Protein AF-A0A0G0M7L3-F1 (afdb_monomer_lite)

Secondary structure (DSSP, 8-state):
-TTHHHHHHTT-------TTSHHHH--SEEEEEE-S-GGG--TTT--SHHHHHH-SEEEEEEEEETTEEEEEEEES-S--

Organism: NCBI:txid1618549

Radius of gyration: 13.05 Å; chains: 1; bounding box: 30×34×30 Å

Structure (mmCIF, N/CA/C/O backbone):
data_AF-A0A0G0M7L3-F1
#
_entry.id   AF-A0A0G0M7L3-F1
#
loop_
_atom_site.group_PDB
_atom_site.id
_atom_site.type_symbol
_atom_site.label_atom_id
_atom_site.label_alt_id
_atom_site.label_comp_id
_atom_site.label_asym_id
_atom_site.label_entity_id
_atom_site.label_seq_id
_atom_site.pdbx_PDB_ins_code
_atom_site.Cartn_x
_atom_site.Cartn_y
_atom_site.Cartn_z
_atom_site.occupancy
_atom_site.B_iso_or_equiv
_atom_site.auth_seq_id
_atom_site.auth_comp_id
_atom_site.auth_asym_id
_atom_site.auth_atom_id
_atom_site.pdbx_PDB_model_num
ATOM 1 N N . ASP A 1 1 ? 4.923 -9.315 1.176 1.00 70.56 1 ASP A N 1
ATOM 2 C CA . ASP A 1 1 ? 5.461 -10.325 0.244 1.00 70.56 1 ASP A CA 1
ATOM 3 C C . ASP A 1 1 ? 4.568 -11.562 0.018 1.00 70.56 1 ASP A C 1
ATOM 5 O O . ASP A 1 1 ? 4.856 -12.356 -0.865 1.00 70.56 1 ASP A O 1
ATOM 9 N N . GLY A 1 2 ? 3.455 -11.754 0.748 1.00 80.69 2 GLY A N 1
ATOM 10 C CA . GLY A 1 2 ? 2.681 -13.015 0.693 1.00 80.69 2 GLY A CA 1
ATOM 11 C C . GLY A 1 2 ? 2.088 -13.408 -0.673 1.00 80.69 2 GLY A C 1
ATOM 12 O O . GLY A 1 2 ? 1.904 -14.590 -0.934 1.00 80.69 2 GLY A O 1
ATOM 13 N N . TYR A 1 3 ? 1.838 -12.444 -1.564 1.00 87.75 3 TYR A N 1
ATOM 14 C CA . TYR A 1 3 ? 1.202 -12.678 -2.872 1.00 87.75 3 TYR A CA 1
ATOM 15 C C . TYR A 1 3 ? 2.182 -12.697 -4.051 1.00 87.75 3 TYR A C 1
ATOM 17 O O . TYR A 1 3 ? 1.780 -12.942 -5.188 1.00 87.75 3 TYR A O 1
ATOM 25 N N . ARG A 1 4 ? 3.473 -12.457 -3.794 1.00 89.12 4 ARG A N 1
ATOM 26 C CA . ARG A 1 4 ? 4.491 -12.320 -4.839 1.00 89.12 4 ARG A CA 1
ATOM 27 C C . ARG A 1 4 ? 4.580 -13.549 -5.741 1.00 89.12 4 ARG A C 1
ATOM 29 O O . ARG A 1 4 ? 4.584 -13.394 -6.956 1.00 89.12 4 ARG A O 1
ATOM 36 N N . TYR A 1 5 ? 4.587 -14.746 -5.152 1.00 90.94 5 TYR A N 1
ATOM 37 C CA . TYR A 1 5 ? 4.682 -16.006 -5.895 1.00 90.94 5 TYR A CA 1
ATOM 38 C C . TYR A 1 5 ? 3.610 -16.118 -6.992 1.00 90.94 5 TYR A C 1
ATOM 40 O O . TYR A 1 5 ? 3.920 -16.428 -8.138 1.00 90.94 5 TYR A O 1
ATOM 48 N N . PHE A 1 6 ? 2.351 -15.814 -6.664 1.00 92.94 6 PHE A N 1
ATOM 49 C CA . PHE A 1 6 ? 1.247 -15.903 -7.623 1.00 92.94 6 PHE A CA 1
ATOM 50 C C . PHE A 1 6 ? 1.359 -14.858 -8.734 1.00 92.94 6 PHE A C 1
ATOM 52 O O . PHE A 1 6 ? 1.110 -15.174 -9.894 1.00 92.94 6 PHE A O 1
ATOM 59 N N . LEU A 1 7 ? 1.783 -13.637 -8.395 1.00 91.62 7 LEU A N 1
ATOM 60 C CA . LEU A 1 7 ? 2.015 -12.577 -9.375 1.00 91.62 7 LEU A CA 1
ATOM 61 C C . LEU A 1 7 ? 3.116 -12.968 -10.369 1.00 91.62 7 LEU A C 1
ATOM 63 O O . LEU A 1 7 ? 2.932 -12.810 -11.574 1.00 91.62 7 LEU A O 1
ATOM 67 N N . GLU A 1 8 ? 4.222 -13.530 -9.882 1.00 93.06 8 GLU A N 1
ATOM 68 C CA . GLU A 1 8 ? 5.323 -13.998 -10.730 1.00 93.06 8 GLU A CA 1
ATOM 69 C C . GLU A 1 8 ? 4.891 -15.164 -11.634 1.00 93.06 8 GLU A C 1
ATOM 71 O O . GLU A 1 8 ? 5.185 -15.151 -12.829 1.00 93.06 8 GLU A O 1
ATOM 76 N N . VAL A 1 9 ? 4.128 -16.135 -11.111 1.00 94.50 9 VAL A N 1
ATOM 77 C CA . VAL A 1 9 ? 3.568 -17.247 -11.908 1.00 94.50 9 VAL A CA 1
ATOM 78 C C . VAL A 1 9 ? 2.611 -16.746 -12.995 1.00 94.50 9 VAL A C 1
ATOM 80 O O . VAL A 1 9 ? 2.569 -17.311 -14.087 1.00 94.50 9 VAL A O 1
ATOM 83 N N . TRP A 1 10 ? 1.871 -15.668 -12.739 1.00 95.62 10 TRP A N 1
ATOM 84 C CA . TRP A 1 10 ? 1.012 -15.013 -13.732 1.00 95.62 10 TRP A CA 1
ATOM 85 C C . TRP A 1 10 ? 1.769 -14.098 -14.706 1.00 95.62 10 TRP A C 1
ATOM 87 O O . TRP A 1 10 ? 1.147 -13.437 -15.536 1.00 95.62 10 TRP A O 1
ATOM 97 N N . GLY A 1 11 ? 3.102 -14.063 -14.639 1.00 94.94 11 GLY A N 1
ATOM 98 C CA . GLY A 1 11 ? 3.946 -13.283 -15.541 1.00 94.94 11 GLY A CA 1
ATOM 99 C C . GLY A 1 11 ? 4.031 -11.797 -15.193 1.00 94.94 11 GLY A C 1
ATOM 100 O O . GLY A 1 11 ? 4.527 -11.010 -16.001 1.00 94.94 11 GLY A O 1
ATOM 101 N N . ALA A 1 12 ? 3.570 -11.387 -14.009 1.00 91.12 12 ALA A N 1
ATOM 102 C CA . ALA A 1 12 ? 3.745 -10.020 -13.549 1.00 91.12 12 ALA A CA 1
ATOM 103 C C . ALA A 1 12 ? 5.199 -9.779 -13.127 1.00 91.12 12 ALA A C 1
ATOM 105 O O . ALA A 1 12 ? 5.833 -10.601 -12.462 1.00 91.12 12 ALA A O 1
ATOM 106 N N . LYS A 1 13 ? 5.722 -8.601 -13.469 1.00 88.62 13 LYS A N 1
ATOM 107 C CA . LYS A 1 13 ? 7.024 -8.147 -12.985 1.00 88.62 13 LYS A CA 1
ATOM 108 C C . LYS A 1 13 ? 6.845 -7.496 -11.615 1.00 88.62 13 LYS A C 1
ATOM 110 O O . LYS A 1 13 ? 6.339 -6.381 -11.524 1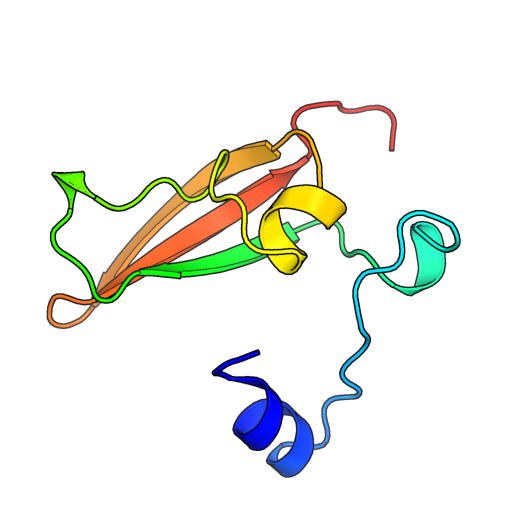.00 88.62 13 LYS A O 1
ATOM 115 N N . VAL A 1 14 ? 7.233 -8.210 -10.561 1.00 88.56 14 VAL A N 1
ATOM 116 C CA . VAL A 1 14 ? 7.141 -7.727 -9.178 1.00 88.56 14 VAL A CA 1
ATOM 117 C C . VAL A 1 14 ? 8.394 -6.929 -8.827 1.00 88.56 14 VAL A C 1
ATOM 119 O O . VAL A 1 14 ? 9.515 -7.388 -9.042 1.00 88.56 14 VAL A O 1
ATOM 122 N N . TYR A 1 15 ? 8.198 -5.735 -8.275 1.00 87.81 15 TYR A N 1
ATOM 123 C CA .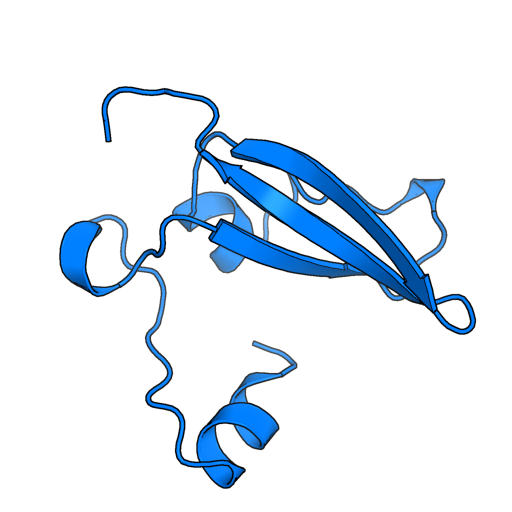 TYR A 1 15 ? 9.268 -4.876 -7.778 1.00 87.81 15 TYR A CA 1
ATOM 124 C C . TYR A 1 15 ? 9.184 -4.767 -6.257 1.00 87.81 15 TYR A C 1
ATOM 126 O O . TYR A 1 15 ? 8.098 -4.817 -5.682 1.00 87.81 15 TYR A O 1
ATOM 134 N N . HIS A 1 16 ? 10.332 -4.588 -5.608 1.00 88.38 16 HIS A N 1
ATOM 135 C CA . HIS A 1 16 ? 10.365 -4.168 -4.212 1.00 88.38 16 HIS A CA 1
ATOM 136 C C . HIS A 1 16 ? 10.228 -2.650 -4.145 1.00 88.38 16 HIS A C 1
ATOM 138 O O . HIS A 1 16 ? 10.936 -1.945 -4.860 1.00 88.38 16 HIS A O 1
ATOM 144 N N . ALA A 1 17 ? 9.333 -2.165 -3.282 1.00 87.81 17 ALA A N 1
ATOM 145 C CA . ALA A 1 17 ? 9.153 -0.739 -3.051 1.00 87.81 17 ALA A CA 1
ATOM 146 C C . ALA A 1 17 ? 10.452 -0.128 -2.507 1.00 87.81 17 ALA A C 1
ATOM 148 O O . ALA A 1 17 ? 10.891 -0.487 -1.412 1.00 87.81 17 ALA A O 1
ATOM 149 N N . ASP A 1 18 ? 11.037 0.796 -3.265 1.00 89.50 18 ASP A N 1
ATOM 150 C CA . ASP A 1 18 ? 12.278 1.489 -2.939 1.00 89.50 18 ASP A CA 1
ATOM 151 C C . ASP A 1 18 ? 12.021 2.997 -2.847 1.00 89.50 18 ASP A C 1
ATOM 153 O O . ASP A 1 18 ? 11.668 3.665 -3.821 1.00 89.50 18 ASP A O 1
ATOM 157 N N . VAL A 1 19 ? 12.220 3.548 -1.649 1.00 86.25 19 VAL A N 1
ATOM 158 C CA . VAL A 1 19 ? 12.024 4.976 -1.370 1.00 86.25 19 VAL A CA 1
ATOM 159 C C . VAL A 1 19 ? 13.031 5.877 -2.085 1.00 86.25 19 VAL A C 1
ATOM 161 O O . VAL A 1 19 ? 12.778 7.075 -2.198 1.00 86.25 19 VAL A O 1
ATOM 164 N N . TRP A 1 20 ? 14.144 5.332 -2.577 1.00 89.81 20 TRP A N 1
ATOM 165 C CA . TRP A 1 20 ? 15.129 6.063 -3.376 1.00 89.81 20 TRP A CA 1
ATOM 166 C C . TRP A 1 20 ? 14.815 6.026 -4.873 1.00 89.81 20 TRP A C 1
ATOM 168 O O . TRP A 1 20 ? 15.318 6.860 -5.620 1.00 89.81 20 TRP A O 1
ATOM 178 N N . ASN A 1 21 ? 13.952 5.104 -5.309 1.00 92.00 21 ASN A N 1
ATOM 179 C CA . ASN A 1 21 ? 13.517 4.959 -6.695 1.00 92.00 21 ASN A CA 1
ATOM 180 C C . ASN A 1 21 ? 11.987 4.882 -6.785 1.00 92.00 21 ASN A C 1
ATOM 182 O O . ASN A 1 21 ? 11.393 3.922 -7.290 1.00 92.00 21 ASN A O 1
ATOM 186 N N . LYS A 1 22 ? 11.347 5.914 -6.234 1.00 89.19 22 LYS A N 1
ATOM 187 C CA . LYS A 1 22 ? 9.897 5.981 -6.046 1.00 89.19 22 LYS A CA 1
ATOM 188 C C . LYS A 1 22 ? 9.120 5.875 -7.355 1.00 89.19 22 LYS A C 1
ATOM 190 O O . LYS A 1 22 ? 8.137 5.147 -7.401 1.00 89.19 22 LYS A O 1
ATOM 195 N N . GLU A 1 23 ? 9.565 6.568 -8.400 1.00 88.56 23 GLU A N 1
ATOM 196 C CA . GLU A 1 23 ? 8.880 6.621 -9.702 1.00 88.56 23 GLU A CA 1
ATOM 197 C C . GLU A 1 23 ? 8.850 5.262 -10.412 1.00 88.56 23 GLU A C 1
ATOM 199 O O . GLU A 1 23 ? 7.884 4.943 -11.099 1.00 88.56 23 GLU A O 1
ATOM 204 N N . ALA A 1 24 ? 9.888 4.438 -10.236 1.00 90.69 24 ALA A N 1
ATOM 205 C CA . ALA A 1 24 ? 9.971 3.146 -10.912 1.00 90.69 24 ALA A CA 1
ATOM 206 C C . ALA A 1 24 ? 9.410 1.978 -10.088 1.00 90.69 24 ALA A C 1
ATOM 208 O O . ALA A 1 24 ? 9.080 0.940 -10.6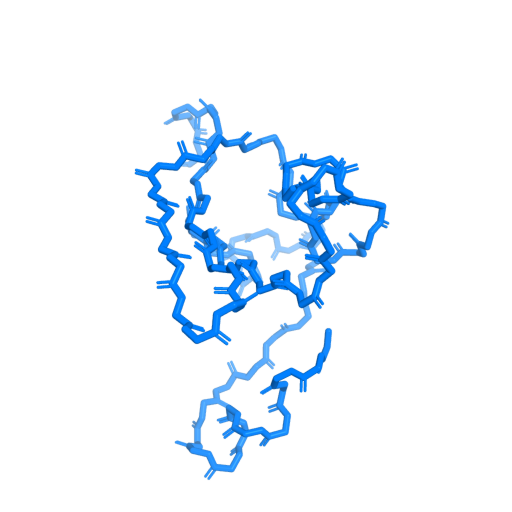61 1.00 90.69 24 ALA A O 1
ATOM 209 N N . THR A 1 25 ? 9.358 2.101 -8.756 1.00 92.31 25 THR A N 1
ATOM 210 C CA . THR A 1 25 ? 9.096 0.953 -7.866 1.00 92.31 25 THR A CA 1
ATOM 211 C C . THR A 1 25 ? 7.865 1.091 -6.975 1.00 92.31 25 THR A C 1
ATOM 213 O O . THR A 1 25 ? 7.437 0.096 -6.389 1.00 92.31 25 THR A O 1
ATOM 216 N N . ILE A 1 26 ? 7.274 2.283 -6.869 1.00 92.38 26 ILE A N 1
ATOM 217 C CA . ILE A 1 26 ? 6.099 2.540 -6.032 1.00 92.38 26 ILE A CA 1
ATOM 218 C C . ILE A 1 26 ? 4.973 3.067 -6.923 1.00 92.38 26 ILE A C 1
ATOM 220 O O . ILE A 1 26 ? 5.113 4.106 -7.559 1.00 92.38 26 ILE A O 1
ATOM 224 N N . SER A 1 27 ? 3.851 2.354 -6.943 1.00 92.12 27 SER A N 1
ATOM 225 C CA . SER A 1 27 ? 2.661 2.690 -7.729 1.00 92.12 27 SER A CA 1
ATOM 226 C C . SER A 1 27 ? 1.828 3.830 -7.126 1.00 92.12 27 SER A C 1
ATOM 228 O O . SER A 1 27 ? 2.033 4.241 -5.985 1.00 92.12 27 SER A O 1
ATOM 230 N N . GLU A 1 28 ? 0.816 4.285 -7.870 1.00 92.94 28 GLU A N 1
ATOM 231 C CA . GLU A 1 28 ? -0.184 5.265 -7.401 1.00 92.94 28 GLU A CA 1
ATOM 232 C C . GLU A 1 28 ? -1.222 4.684 -6.430 1.00 92.94 28 GLU A C 1
ATOM 234 O O . GLU A 1 28 ? -1.914 5.409 -5.718 1.00 92.94 28 GLU A O 1
ATOM 239 N N . GLN A 1 29 ? -1.336 3.357 -6.393 1.00 94.62 29 GLN A N 1
ATOM 240 C CA . GLN A 1 29 ? -2.262 2.642 -5.520 1.00 94.62 29 GLN A CA 1
ATOM 241 C C . GLN A 1 29 ? -1.578 1.456 -4.847 1.00 94.62 29 GLN A C 1
ATOM 243 O O . GLN A 1 29 ? -0.707 0.823 -5.451 1.00 94.62 29 GLN A O 1
ATOM 248 N N . LEU A 1 30 ? -2.019 1.120 -3.636 1.00 94.94 30 LEU A N 1
ATOM 249 C CA . LEU A 1 30 ? -1.601 -0.073 -2.903 1.00 94.94 30 LEU A CA 1
ATOM 250 C C . LEU A 1 30 ? -2.825 -0.902 -2.518 1.00 94.94 30 LEU A C 1
ATOM 252 O O . LEU A 1 30 ? -3.788 -0.381 -1.957 1.00 94.94 30 LEU A O 1
ATOM 256 N N . PHE A 1 31 ? -2.767 -2.203 -2.795 1.00 95.38 31 PHE A N 1
ATOM 257 C CA . PHE A 1 31 ? -3.745 -3.164 -2.299 1.00 95.38 31 PHE A CA 1
ATOM 258 C C . PHE A 1 31 ? -3.202 -3.854 -1.051 1.00 95.38 31 PHE A C 1
ATOM 260 O O . PHE A 1 31 ? -2.128 -4.455 -1.091 1.00 95.38 31 PHE A O 1
ATOM 267 N N . VAL A 1 32 ? -3.954 -3.780 0.047 1.00 95.81 32 VAL A N 1
ATOM 268 C CA . VAL A 1 32 ? -3.604 -4.424 1.318 1.00 95.81 32 VAL A CA 1
ATOM 269 C C . VAL A 1 32 ? -4.638 -5.492 1.628 1.00 95.81 32 VAL A C 1
ATOM 271 O O . VAL A 1 32 ? -5.826 -5.195 1.739 1.00 95.81 32 VAL A O 1
ATOM 274 N N . VAL A 1 33 ? -4.180 -6.731 1.784 1.00 95.25 33 VAL A N 1
ATOM 275 C CA . VAL A 1 33 ? -5.015 -7.845 2.240 1.00 95.25 33 VAL A CA 1
ATOM 276 C C . VAL A 1 33 ? -4.796 -8.040 3.736 1.00 95.25 33 VAL A C 1
ATOM 278 O O . VAL A 1 33 ? -3.662 -8.229 4.177 1.00 95.25 33 VAL A O 1
ATOM 281 N N . CYS A 1 34 ? -5.874 -7.992 4.513 1.00 94.44 34 CYS A N 1
ATOM 282 C CA . CYS A 1 34 ? -5.879 -8.258 5.943 1.00 94.44 34 CYS A CA 1
ATOM 283 C C . CYS A 1 34 ? -6.712 -9.510 6.240 1.00 94.44 34 CYS A C 1
ATOM 285 O O . CYS A 1 34 ? -7.920 -9.546 6.012 1.00 94.44 34 CYS A O 1
ATOM 287 N N . GLU A 1 35 ? -6.045 -10.529 6.774 1.00 93.12 35 GLU A N 1
ATOM 288 C CA . GLU A 1 35 ? -6.631 -11.827 7.151 1.00 93.12 35 GLU A CA 1
ATOM 289 C C . GLU A 1 35 ? -6.845 -11.937 8.674 1.00 93.12 35 GLU A C 1
ATOM 291 O O . GLU A 1 35 ? -7.089 -13.014 9.213 1.00 93.12 35 GLU A O 1
ATOM 296 N N . ARG A 1 36 ? -6.700 -10.816 9.387 1.00 92.69 36 ARG A N 1
ATOM 297 C CA . ARG A 1 36 ? -6.875 -10.701 10.839 1.00 92.69 36 ARG A CA 1
ATOM 298 C C . ARG A 1 36 ? -8.259 -10.140 11.174 1.00 92.69 36 ARG A C 1
ATOM 300 O O . ARG A 1 36 ? -8.922 -9.607 10.281 1.00 92.69 36 ARG A O 1
ATOM 307 N N . PRO A 1 37 ? -8.695 -10.213 12.447 1.00 93.19 37 PRO A N 1
ATOM 308 C CA . PRO A 1 37 ? -9.888 -9.506 12.890 1.00 93.19 37 PRO A CA 1
ATOM 309 C C . PRO A 1 37 ? -9.857 -8.031 12.488 1.00 93.19 37 PRO A C 1
ATOM 311 O O . PRO A 1 37 ? -8.812 -7.384 12.526 1.00 93.19 37 PRO A O 1
ATOM 314 N N . GLU A 1 38 ? -11.028 -7.493 12.153 1.00 90.44 38 GLU A N 1
ATOM 315 C CA . GLU A 1 38 ? -11.205 -6.130 11.642 1.00 90.44 38 GLU A CA 1
ATOM 316 C C . GLU A 1 38 ? -10.484 -5.071 12.486 1.00 90.44 38 GLU A C 1
ATOM 318 O O . GLU A 1 38 ? -9.843 -4.181 11.926 1.00 90.44 38 GLU A O 1
ATOM 323 N N . ALA A 1 39 ? -10.570 -5.200 13.811 1.00 92.25 39 ALA A N 1
ATOM 324 C CA . ALA A 1 39 ? -9.994 -4.269 14.774 1.00 92.25 39 ALA A CA 1
ATOM 325 C C . ALA A 1 39 ? -8.454 -4.224 14.767 1.00 92.25 39 ALA A C 1
ATOM 327 O O . ALA A 1 39 ? -7.879 -3.288 15.314 1.00 92.25 39 ALA A O 1
ATOM 328 N N . GLU A 1 40 ? -7.789 -5.209 14.158 1.00 94.06 40 GLU A N 1
ATOM 329 C CA . GLU A 1 40 ? -6.326 -5.292 14.055 1.00 94.06 40 GLU A CA 1
ATOM 330 C C . GLU A 1 40 ? -5.797 -4.860 12.678 1.00 94.06 40 GLU A C 1
ATOM 332 O O . GLU A 1 40 ? -4.585 -4.824 12.455 1.00 94.06 40 GLU A O 1
ATOM 337 N N . CYS A 1 41 ? -6.684 -4.559 11.727 1.00 94.31 41 CYS A N 1
ATOM 338 C CA . CYS A 1 41 ? -6.288 -4.138 10.391 1.00 94.31 41 CYS A CA 1
ATOM 339 C C . CYS A 1 41 ? -5.949 -2.642 10.383 1.00 94.31 41 CYS A C 1
ATOM 341 O O . CYS A 1 41 ? -6.829 -1.790 10.499 1.00 94.31 41 CYS A O 1
ATOM 343 N N . HIS A 1 42 ? -4.672 -2.317 10.171 1.00 95.94 42 HIS A N 1
ATOM 344 C CA . HIS A 1 42 ? -4.177 -0.939 10.094 1.00 95.94 42 HIS A CA 1
ATOM 345 C C . HIS A 1 42 ? -3.534 -0.648 8.729 1.00 95.94 42 HIS A C 1
ATOM 347 O O . HIS A 1 42 ? -2.327 -0.426 8.649 1.00 95.94 42 HIS A O 1
ATOM 353 N N . PRO A 1 43 ? -4.305 -0.649 7.625 1.00 96.25 43 PRO A N 1
ATOM 354 C CA . PRO A 1 43 ? -3.743 -0.686 6.274 1.00 96.25 43 PRO A CA 1
ATOM 355 C C . PRO A 1 43 ? -2.908 0.552 5.909 1.00 96.25 43 PRO A C 1
ATOM 357 O O . PRO A 1 43 ? -2.044 0.453 5.049 1.00 96.25 43 PRO A O 1
ATOM 360 N N . THR A 1 44 ? -3.122 1.695 6.567 1.00 96.94 44 THR A N 1
ATOM 361 C CA . THR A 1 44 ? -2.391 2.952 6.316 1.00 96.94 44 THR A CA 1
ATOM 362 C C . THR A 1 44 ? -1.234 3.205 7.287 1.00 96.94 44 THR A C 1
ATOM 364 O O . THR A 1 44 ? -0.518 4.188 7.123 1.00 96.94 44 THR A O 1
ATOM 367 N N . SER A 1 45 ? -1.065 2.382 8.327 1.00 95.69 45 SER A N 1
ATOM 368 C CA . SER A 1 45 ? -0.062 2.603 9.384 1.00 95.69 45 SER A CA 1
ATOM 369 C C . SER A 1 45 ? 0.637 1.323 9.851 1.00 95.69 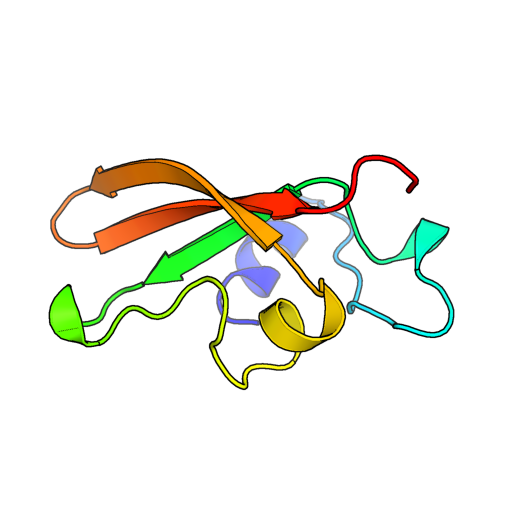45 SER A C 1
ATOM 371 O O . SER A 1 45 ? 1.258 1.311 10.913 1.00 95.69 45 SER A O 1
ATOM 373 N N . ASP A 1 46 ? 0.513 0.234 9.093 1.00 94.25 46 ASP A N 1
ATOM 374 C CA . ASP A 1 46 ? 1.197 -1.027 9.374 1.00 94.25 46 ASP A CA 1
ATOM 375 C C . ASP A 1 46 ? 2.723 -0.853 9.202 1.00 94.25 46 ASP A C 1
ATOM 377 O O . ASP A 1 46 ? 3.164 -0.255 8.216 1.00 94.25 46 ASP A O 1
ATOM 381 N N . PRO A 1 47 ? 3.556 -1.365 10.130 1.00 92.38 47 PRO A N 1
ATOM 382 C CA . PRO A 1 47 ? 5.010 -1.211 10.068 1.00 92.38 47 PRO A CA 1
ATOM 383 C C . PRO A 1 47 ? 5.691 -2.059 8.980 1.00 92.38 47 PRO A C 1
ATOM 385 O O . PRO A 1 47 ? 6.912 -1.990 8.831 1.00 92.38 47 PRO A O 1
ATOM 388 N N . LYS A 1 48 ? 4.956 -2.896 8.238 1.00 91.19 48 LYS A N 1
ATOM 389 C CA . LYS A 1 48 ? 5.500 -3.645 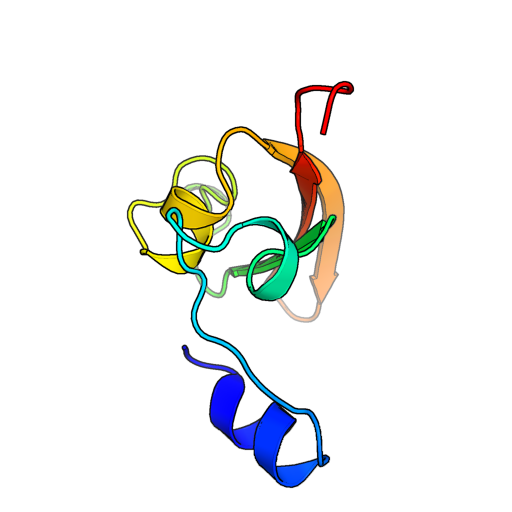7.099 1.00 91.19 48 LYS A CA 1
ATOM 390 C C . LYS A 1 48 ? 6.088 -2.706 6.049 1.00 91.19 48 LYS A C 1
ATOM 392 O O . LYS A 1 48 ? 5.525 -1.659 5.735 1.00 91.19 48 LYS A O 1
ATOM 397 N N . ALA A 1 49 ? 7.206 -3.135 5.466 1.00 90.38 49 ALA A N 1
ATOM 398 C CA . ALA A 1 49 ? 7.984 -2.327 4.535 1.00 90.38 49 ALA A CA 1
ATOM 399 C C . ALA A 1 49 ? 7.160 -1.862 3.327 1.00 90.38 49 ALA A C 1
ATOM 401 O O . ALA A 1 49 ? 7.346 -0.747 2.860 1.00 90.38 49 ALA A O 1
ATOM 402 N N . GLU A 1 50 ? 6.221 -2.674 2.840 1.00 90.12 50 GLU A N 1
ATOM 403 C CA . GLU A 1 50 ? 5.374 -2.326 1.700 1.00 90.12 50 GLU A CA 1
ATOM 404 C C . GLU A 1 50 ? 4.444 -1.142 1.998 1.00 90.12 50 GLU A C 1
ATOM 406 O O . GLU A 1 50 ? 4.311 -0.255 1.160 1.00 90.12 50 GLU A O 1
ATOM 411 N N . VAL A 1 51 ? 3.844 -1.098 3.193 1.00 93.25 51 VAL A N 1
ATOM 412 C CA . VAL A 1 51 ? 2.966 0.005 3.624 1.00 93.25 51 VAL A CA 1
ATOM 413 C C . VAL A 1 51 ? 3.801 1.237 3.972 1.00 93.25 51 VAL A C 1
ATOM 415 O O . VAL A 1 51 ? 3.512 2.334 3.497 1.00 93.25 51 VAL A O 1
ATOM 418 N N . ALA A 1 52 ? 4.887 1.053 4.726 1.00 92.56 52 ALA A N 1
ATOM 419 C CA . ALA A 1 52 ? 5.777 2.142 5.118 1.00 92.56 52 ALA A CA 1
ATOM 420 C C . ALA A 1 52 ? 6.443 2.830 3.910 1.00 92.56 52 ALA A C 1
ATOM 422 O O . ALA A 1 52 ? 6.491 4.059 3.853 1.00 92.56 52 ALA A O 1
ATOM 423 N N . ASN A 1 53 ? 6.919 2.059 2.924 1.00 93.00 53 ASN A N 1
ATOM 424 C CA . ASN A 1 53 ? 7.567 2.608 1.730 1.00 93.00 53 ASN A CA 1
ATOM 425 C C . ASN A 1 53 ? 6.561 3.240 0.764 1.00 93.00 53 ASN A C 1
ATOM 427 O O . ASN A 1 53 ? 6.926 4.192 0.077 1.00 93.00 53 ASN A O 1
ATOM 431 N N . PHE A 1 54 ? 5.314 2.750 0.712 1.00 93.50 54 PHE A N 1
ATOM 432 C CA . PHE A 1 54 ? 4.252 3.383 -0.076 1.00 93.50 54 PHE A CA 1
ATOM 433 C C . PHE A 1 54 ? 4.013 4.827 0.383 1.00 93.50 54 PHE A C 1
ATOM 435 O O . PHE A 1 54 ? 3.899 5.721 -0.455 1.00 93.50 54 PHE A O 1
ATOM 442 N N . GLY A 1 55 ? 4.074 5.062 1.696 1.00 92.19 55 GLY A N 1
ATOM 443 C CA . GLY A 1 55 ? 4.034 6.388 2.302 1.00 92.19 55 GLY A CA 1
ATOM 444 C C . GLY A 1 55 ? 2.636 6.806 2.756 1.00 92.19 55 GLY A C 1
ATOM 445 O O . GLY A 1 55 ? 1.735 5.982 2.937 1.00 92.19 55 GLY A O 1
ATOM 446 N N . MET A 1 56 ? 2.475 8.114 2.983 1.00 93.94 56 MET A N 1
ATOM 447 C CA . MET A 1 56 ? 1.225 8.701 3.468 1.00 93.94 56 MET A CA 1
ATOM 448 C C . MET A 1 56 ? 0.082 8.397 2.502 1.00 93.94 56 MET A C 1
ATOM 450 O O . MET A 1 56 ? 0.087 8.823 1.348 1.00 93.94 56 MET A O 1
ATOM 454 N N . SER A 1 57 ? -0.914 7.664 2.986 1.00 96.06 57 SER A N 1
ATOM 455 C CA . SER A 1 57 ? -1.994 7.144 2.158 1.00 96.06 57 SER A CA 1
ATOM 456 C C . SER A 1 57 ? -3.334 7.176 2.879 1.00 96.06 57 SER A C 1
ATOM 458 O O . SER A 1 57 ? -3.416 7.329 4.099 1.00 96.06 57 SER A O 1
ATOM 460 N N . LYS A 1 58 ? -4.405 7.050 2.099 1.00 97.12 58 LYS A N 1
ATOM 461 C CA . LYS A 1 58 ? -5.787 6.992 2.579 1.00 97.12 58 LYS A CA 1
ATOM 462 C C 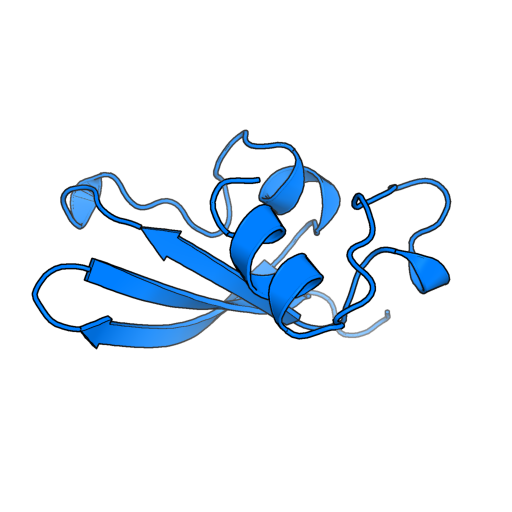. LYS A 1 58 ? -6.505 5.802 1.961 1.00 97.12 58 LYS A C 1
ATOM 464 O O . LYS A 1 58 ? -6.231 5.433 0.820 1.00 97.12 58 LYS A O 1
ATOM 469 N N . ILE A 1 59 ? -7.459 5.239 2.696 1.00 97.62 59 ILE A N 1
ATOM 470 C CA . ILE A 1 59 ? -8.351 4.200 2.176 1.00 97.62 59 ILE A CA 1
ATOM 471 C C . ILE A 1 59 ? -9.327 4.861 1.201 1.00 97.62 59 ILE A C 1
ATOM 473 O O . ILE A 1 59 ? -10.056 5.777 1.579 1.00 97.62 59 ILE A O 1
ATOM 477 N N . VAL A 1 60 ? -9.335 4.402 -0.048 1.00 98.19 60 VAL A N 1
ATOM 478 C CA . VAL A 1 60 ? -10.294 4.854 -1.070 1.00 98.19 60 VAL A CA 1
ATOM 479 C C . VAL A 1 60 ? -11.346 3.802 -1.388 1.00 98.19 60 VAL A C 1
ATOM 481 O O . VAL A 1 60 ? -12.395 4.138 -1.931 1.00 98.19 60 VAL A O 1
ATOM 484 N N . ASN A 1 61 ? -11.084 2.536 -1.054 1.00 98.25 61 ASN A N 1
ATOM 485 C CA . ASN A 1 61 ? -12.094 1.491 -1.112 1.00 98.25 61 ASN A CA 1
ATOM 486 C C . ASN A 1 61 ? -11.782 0.333 -0.159 1.00 98.25 61 ASN A C 1
ATOM 488 O O . ASN A 1 61 ? -10.620 0.096 0.186 1.00 98.25 61 ASN A O 1
ATOM 492 N N . GLU A 1 62 ? -12.823 -0.406 0.210 1.00 98.00 62 GLU A N 1
ATOM 493 C CA . GLU A 1 62 ? -12.748 -1.574 1.081 1.00 98.00 62 GLU A CA 1
ATOM 494 C C . GLU A 1 62 ? -13.723 -2.660 0.612 1.00 98.00 62 GLU A C 1
ATOM 496 O O . GLU A 1 62 ? -14.859 -2.377 0.230 1.00 98.00 62 GLU A O 1
ATOM 501 N N . TRP A 1 63 ? -13.284 -3.917 0.680 1.00 97.88 63 TRP A N 1
ATOM 502 C CA . TRP A 1 63 ? -14.112 -5.089 0.420 1.00 97.88 63 TRP A CA 1
ATOM 503 C C . TRP A 1 63 ? -13.954 -6.115 1.541 1.00 97.88 63 TRP A C 1
ATOM 505 O O . TRP A 1 63 ? -12.851 -6.325 2.043 1.00 97.88 63 TRP A O 1
ATOM 515 N N . ASN A 1 64 ? -15.043 -6.810 1.871 1.00 96.44 64 ASN A N 1
ATOM 516 C CA . ASN A 1 64 ? -15.025 -8.006 2.711 1.00 96.44 64 ASN A CA 1
ATOM 517 C C . ASN A 1 64 ? -15.408 -9.217 1.853 1.00 96.44 64 ASN A C 1
ATOM 519 O O . ASN A 1 64 ? -16.520 -9.289 1.327 1.00 96.44 64 ASN A O 1
ATOM 523 N N . ILE A 1 65 ? -14.470 -10.146 1.686 1.00 94.62 65 ILE A N 1
ATOM 524 C CA . ILE A 1 65 ? -14.601 -11.314 0.817 1.00 94.62 65 ILE A CA 1
ATOM 525 C C . ILE A 1 65 ? -14.300 -12.547 1.660 1.00 94.62 65 ILE A C 1
ATOM 527 O O . ILE A 1 65 ? -13.148 -12.841 1.965 1.00 94.62 65 ILE A O 1
ATOM 531 N N . GLY A 1 66 ? -15.345 -13.267 2.067 1.00 90.50 66 GLY A N 1
ATOM 532 C CA . GLY A 1 66 ? -15.186 -14.507 2.832 1.00 90.50 66 GLY A CA 1
ATOM 533 C C . GLY A 1 66 ? -14.468 -14.326 4.176 1.00 90.50 66 GLY A C 1
ATOM 534 O O . GLY A 1 66 ? -13.740 -15.221 4.590 1.00 90.50 66 GLY A O 1
ATOM 535 N N . GLY A 1 67 ? -14.638 -13.176 4.840 1.00 89.75 67 GLY A N 1
ATOM 536 C CA . GLY A 1 67 ? -13.969 -12.863 6.109 1.00 89.75 67 GLY A CA 1
ATOM 537 C C . GLY A 1 67 ? -12.570 -12.261 5.956 1.00 89.75 67 GLY A C 1
ATOM 538 O O . GLY A 1 67 ? -11.965 -11.891 6.957 1.00 89.75 67 GLY A O 1
ATOM 539 N N . ILE A 1 68 ? -12.073 -12.121 4.724 1.00 94.12 68 ILE A N 1
ATOM 540 C CA . ILE A 1 68 ? -10.828 -11.419 4.407 1.00 94.12 68 ILE A CA 1
ATOM 541 C C . ILE A 1 68 ? -11.164 -9.990 3.999 1.00 94.12 68 ILE A C 1
ATOM 543 O O . ILE A 1 68 ? -12.084 -9.762 3.207 1.00 94.12 68 ILE A O 1
ATOM 547 N N . ARG A 1 69 ? -10.395 -9.023 4.501 1.00 96.62 69 ARG A N 1
ATOM 548 C CA . ARG A 1 69 ? -10.540 -7.620 4.113 1.00 96.62 69 ARG A CA 1
ATOM 549 C C . ARG A 1 69 ? -9.503 -7.229 3.080 1.00 96.62 69 ARG A C 1
ATOM 551 O O . ARG A 1 69 ? -8.311 -7.458 3.265 1.00 96.62 69 ARG A O 1
ATOM 558 N N . LEU A 1 70 ? -9.967 -6.625 1.996 1.00 97.25 70 LEU A N 1
ATOM 559 C CA . LEU A 1 70 ? -9.129 -6.022 0.972 1.00 97.25 70 LEU A CA 1
ATOM 560 C C . LEU A 1 70 ? -9.312 -4.510 1.048 1.00 97.25 70 LEU A C 1
ATOM 562 O O . LEU A 1 70 ? -10.437 -4.021 1.009 1.00 97.25 70 LEU A O 1
ATOM 566 N N . TYR A 1 71 ? -8.211 -3.778 1.114 1.00 97.94 71 TYR A N 1
ATOM 567 C CA . TYR A 1 71 ? -8.199 -2.322 1.081 1.00 97.94 71 TYR A CA 1
ATOM 568 C C . TYR A 1 71 ? -7.507 -1.852 -0.186 1.00 97.94 71 TYR A C 1
ATOM 570 O O . TYR A 1 71 ? -6.461 -2.389 -0.556 1.00 97.94 71 TYR A O 1
ATOM 578 N N . LYS A 1 72 ? -8.060 -0.819 -0.818 1.00 98.06 72 LYS A N 1
ATOM 579 C CA . LYS A 1 72 ? -7.351 -0.028 -1.822 1.00 98.06 72 LYS A CA 1
ATOM 580 C C . LYS A 1 72 ? -6.953 1.301 -1.196 1.00 98.06 72 LYS A C 1
ATOM 582 O O . LYS A 1 72 ? -7.812 2.039 -0.706 1.00 98.06 72 LYS A O 1
ATOM 587 N N . LEU A 1 73 ? -5.664 1.603 -1.258 1.00 97.69 73 LEU A N 1
ATOM 588 C CA . LEU A 1 73 ? -5.078 2.853 -0.799 1.00 97.69 73 LEU A CA 1
ATOM 589 C C . LEU A 1 73 ? -4.605 3.689 -1.986 1.00 97.69 73 LEU A C 1
ATOM 591 O O . LEU A 1 73 ? -4.147 3.137 -2.985 1.00 97.69 73 LEU A O 1
ATOM 595 N N . GLU A 1 74 ? -4.674 5.006 -1.839 1.00 97.00 74 GLU A N 1
ATOM 596 C CA . GLU A 1 74 ? -4.047 5.992 -2.729 1.00 97.00 74 GLU A CA 1
ATOM 597 C C . GLU A 1 74 ? -3.218 6.965 -1.885 1.00 97.00 74 GLU A C 1
ATOM 599 O O . GLU A 1 74 ? -3.481 7.120 -0.684 1.00 97.00 74 GLU A O 1
ATOM 604 N N . HIS A 1 75 ? -2.224 7.615 -2.497 1.00 94.88 75 HIS A N 1
ATOM 605 C CA . HIS A 1 75 ? -1.430 8.649 -1.824 1.00 94.88 75 HIS A CA 1
ATOM 606 C C . HIS A 1 75 ? -2.348 9.754 -1.282 1.00 94.88 75 HIS A C 1
ATOM 608 O O . HIS A 1 75 ? -3.332 10.156 -1.911 1.00 94.88 75 HIS A O 1
ATOM 614 N N . ALA A 1 76 ? -2.076 10.200 -0.056 1.00 92.44 76 ALA A N 1
ATOM 615 C CA . ALA A 1 76 ? -2.876 11.239 0.588 1.00 92.44 76 ALA A CA 1
ATOM 616 C C . ALA A 1 76 ? -2.622 12.618 -0.043 1.00 92.44 76 ALA A C 1
ATOM 618 O O . ALA A 1 76 ? -3.554 13.420 -0.163 1.00 92.44 76 ALA A O 1
ATOM 619 N N . ASP A 1 77 ? -1.388 12.848 -0.490 1.00 83.75 77 ASP A N 1
ATOM 620 C CA . ASP A 1 77 ? -0.943 14.090 -1.109 1.00 83.75 77 ASP A CA 1
ATOM 621 C C . ASP A 1 77 ? -1.173 14.047 -2.625 1.00 83.75 77 ASP A C 1
ATOM 623 O O . ASP A 1 77 ? -0.930 13.032 -3.275 1.00 83.75 77 ASP A O 1
ATOM 627 N N . LYS A 1 78 ? -1.669 15.153 -3.193 1.00 59.31 78 LYS A N 1
ATOM 628 C CA . LYS A 1 78 ? -2.000 15.264 -4.626 1.00 59.31 78 LYS A CA 1
ATOM 629 C C . LYS A 1 78 ? -0.805 15.599 -5.529 1.00 59.31 78 LYS A C 1
ATOM 631 O O . LYS A 1 78 ? -0.980 15.599 -6.741 1.00 59.31 78 LYS A O 1
ATOM 636 N N . ASP A 1 79 ? 0.358 15.894 -4.951 1.00 54.91 79 ASP A N 1
ATOM 637 C CA . ASP A 1 79 ? 1.529 16.437 -5.660 1.00 54.91 79 ASP A CA 1
ATOM 638 C C . ASP A 1 79 ? 2.611 15.380 -5.938 1.00 54.91 79 ASP A C 1
ATOM 640 O O . ASP A 1 79 ? 3.806 15.684 -5.911 1.00 54.91 79 ASP A O 1
ATOM 644 N N . ARG A 1 80 ? 2.205 14.131 -6.177 1.00 58.72 80 ARG A N 1
ATOM 645 C CA . ARG A 1 80 ? 3.109 13.090 -6.668 1.00 58.72 80 ARG A CA 1
ATOM 646 C C . ARG A 1 80 ? 2.982 12.928 -8.177 1.00 58.72 80 ARG A C 1
ATOM 648 O O . ARG A 1 80 ? 1.833 12.948 -8.669 1.00 58.72 80 ARG A O 1
#

Sequence (80 aa):
DGYRYFLEVWGAKVYHADVWNKEATISEQLFVVCERPEAECHPTSDPKAEVANFGMSKIVNEWNIGGIRLYKLEHADKDR

Foldseek 3Di:
DVCVVVCVVVVHDAAQQDLVPNVVHADQKDKDKDLDPPVPDDQCDDPDRNNVSNPHWDFPDWDQDPSMIITMIGHPDPPD

pLDDT: mean 91.36, std 7.89, range [54.91, 98.25]